Protein AF-A0AAC9IU39-F1 (afdb_monomer_lite)

Sequence (165 aa):
MPFDYKSFIEEITILVDEAKNFQVADRHYQSESFRKWKHKTADLINQIGRQRYSINSNLQMRQFHAGGYSLLSESEQQEIFNRDLADSINELNLVIEQYQKYGDPRATKKSSETITTTIKIQIPEKVTLRWLIDNLPIKVWLWFGGLLFTSAALGFGLRSLLIGQ

Foldseek 3Di:
DPCDVVNLLVVLVVLLVQLVPDDPVQLAPPHPSVVVSLVVNVVSCVSVVVVVDDQPAPSVVQPLAPPPPPPDDPVRSSVSNVVSSVVRSVSSVVSSVCCVVPNDPPPPCPDDDPPPPPPVPVVPPDDDPVNCVVPDDVVVVVVVVVVVVVVVVVVVVVVVVVVVD

Organism: NCBI:txid576611

Secondary structure (DSSP, 8-state):
----HHHHHHHHHHHHHHHHT--GGGSSTT-HHHHHHHHHHHHHHHHHHHTT------TTT--SS-TT-TT--HHHHHHHHHHHHHHHHHHHHHHHHHHHHH--TTS---SS------------SS--HHHHHHHS-HHHHHHHHHHHHHHHHHHHHHHHHHH--

Radius of gyration: 28.42 Å; chains: 1; bounding box: 60×62×76 Å

Structure (mmCIF, N/CA/C/O backbone):
data_AF-A0AAC9IU39-F1
#
_entry.id   AF-A0AAC9IU39-F1
#
loop_
_atom_site.group_PDB
_atom_site.id
_atom_site.type_symbol
_atom_site.label_atom_id
_atom_site.label_alt_id
_atom_site.label_comp_id
_atom_site.label_asym_id
_atom_site.label_entity_id
_atom_site.label_seq_id
_atom_site.pdbx_PDB_ins_code
_atom_site.Cartn_x
_atom_site.Cartn_y
_atom_site.Cartn_z
_atom_site.occupancy
_atom_site.B_iso_or_equiv
_atom_site.auth_seq_id
_atom_site.auth_comp_id
_atom_site.auth_asym_id
_atom_site.auth_atom_id
_atom_site.pdbx_PDB_model_num
ATOM 1 N N . MET A 1 1 ? 3.640 15.845 16.506 1.00 54.34 1 MET A N 1
ATOM 2 C CA . MET A 1 1 ? 2.270 15.350 16.759 1.00 54.34 1 MET A CA 1
ATOM 3 C C . MET A 1 1 ? 2.337 13.837 16.905 1.00 54.34 1 MET A C 1
ATOM 5 O O . MET A 1 1 ? 3.243 13.260 16.309 1.00 54.34 1 MET A O 1
ATOM 9 N N . PRO A 1 2 ? 1.488 13.193 17.722 1.00 80.06 2 PRO A N 1
ATOM 10 C CA . PRO A 1 2 ? 1.412 11.735 17.717 1.00 80.06 2 PRO A CA 1
ATOM 11 C C . PRO A 1 2 ? 1.044 11.272 16.303 1.00 80.06 2 PRO A C 1
ATOM 13 O O . PRO A 1 2 ? 0.140 11.834 15.697 1.00 80.06 2 PRO A O 1
ATOM 16 N N . PHE A 1 3 ? 1.779 10.299 15.767 1.00 85.38 3 PHE A N 1
ATOM 17 C CA . PHE A 1 3 ? 1.437 9.674 14.490 1.00 85.38 3 PHE A CA 1
ATOM 18 C C . PHE A 1 3 ? 0.090 8.971 14.667 1.00 85.38 3 PHE A C 1
ATOM 20 O O . PHE A 1 3 ? 0.003 8.050 15.476 1.00 85.38 3 PHE A O 1
ATOM 27 N N . ASP A 1 4 ? -0.953 9.436 13.991 1.00 91.94 4 ASP A N 1
ATOM 28 C CA . ASP A 1 4 ? -2.300 8.869 14.050 1.00 91.94 4 ASP A CA 1
ATOM 29 C C . ASP A 1 4 ? -2.697 8.252 12.702 1.00 91.94 4 ASP A C 1
ATOM 31 O O . ASP A 1 4 ? -1.952 8.312 11.720 1.00 91.94 4 ASP A O 1
ATOM 35 N N . TYR A 1 5 ? -3.865 7.607 12.650 1.00 95.06 5 TYR A N 1
ATOM 36 C CA . TYR A 1 5 ? -4.297 6.914 11.436 1.00 95.06 5 TYR A CA 1
ATOM 37 C C . TYR A 1 5 ? -4.558 7.887 10.279 1.00 95.06 5 TYR A C 1
ATOM 39 O O . TYR A 1 5 ? -4.295 7.556 9.129 1.00 95.06 5 TYR A O 1
ATOM 47 N N . LYS A 1 6 ? -5.010 9.111 10.575 1.00 95.56 6 LYS A N 1
ATOM 48 C CA . LYS A 1 6 ? -5.207 10.154 9.564 1.00 95.56 6 LYS A CA 1
ATOM 49 C C . LYS A 1 6 ? -3.880 10.547 8.910 1.00 95.56 6 LYS A C 1
ATOM 51 O O . LYS A 1 6 ? -3.788 10.533 7.687 1.00 95.56 6 LYS A O 1
ATOM 56 N N . SER A 1 7 ? -2.856 10.815 9.719 1.00 95.94 7 SER A N 1
ATOM 57 C CA . SER A 1 7 ? -1.504 11.127 9.240 1.00 95.94 7 SER A CA 1
ATOM 58 C C . SER A 1 7 ? -0.935 9.976 8.404 1.00 95.94 7 SER A C 1
ATOM 60 O O . SER A 1 7 ? -0.343 10.202 7.356 1.00 95.94 7 SER A O 1
ATOM 62 N N . PHE A 1 8 ? -1.163 8.725 8.824 1.00 96.88 8 PHE A N 1
ATOM 63 C CA . PHE A 1 8 ? -0.786 7.545 8.039 1.00 96.88 8 PHE A CA 1
ATOM 64 C C . PHE A 1 8 ? -1.448 7.524 6.650 1.00 96.88 8 PHE A C 1
ATOM 66 O O . PHE A 1 8 ? -0.771 7.241 5.664 1.00 96.88 8 PHE A O 1
ATOM 73 N N . ILE A 1 9 ? -2.745 7.836 6.554 1.00 97.69 9 ILE A N 1
ATOM 74 C CA . ILE A 1 9 ? -3.469 7.862 5.275 1.00 97.69 9 ILE A CA 1
ATOM 75 C C . ILE A 1 9 ? -2.976 8.993 4.367 1.00 97.69 9 ILE A C 1
ATOM 77 O O . ILE A 1 9 ? -2.812 8.772 3.167 1.00 97.69 9 ILE A O 1
ATOM 81 N N . GLU A 1 10 ? -2.709 10.178 4.916 1.00 97.69 10 GLU A N 1
ATOM 82 C CA . GLU A 1 10 ? -2.147 11.306 4.160 1.00 97.69 10 GLU A CA 1
ATOM 83 C C . GLU A 1 10 ? -0.784 10.937 3.547 1.00 97.69 10 GLU A C 1
ATOM 85 O O . GLU A 1 10 ? -0.585 11.088 2.342 1.00 97.69 10 GLU A O 1
ATOM 90 N N . GLU A 1 11 ? 0.114 10.353 4.342 1.00 97.81 11 GLU A N 1
ATOM 91 C CA . GLU A 1 11 ? 1.447 9.933 3.890 1.00 97.81 11 GLU A CA 1
ATOM 92 C C . GLU A 1 11 ? 1.391 8.792 2.858 1.00 97.81 11 GLU A C 1
ATOM 94 O O . GLU A 1 11 ? 2.088 8.823 1.842 1.00 97.81 11 GLU A O 1
ATOM 99 N N . ILE A 1 12 ? 0.530 7.788 3.067 1.00 97.62 12 ILE A N 1
ATOM 100 C CA . ILE A 1 12 ? 0.345 6.700 2.093 1.00 97.62 12 ILE A CA 1
ATOM 101 C C . ILE A 1 12 ? -0.241 7.220 0.778 1.00 97.62 12 ILE A C 1
ATOM 103 O O . ILE A 1 12 ? 0.153 6.737 -0.282 1.00 97.62 12 ILE A O 1
ATOM 107 N N . THR A 1 13 ? -1.120 8.226 0.817 1.00 98.31 13 THR A N 1
ATOM 108 C CA . THR A 1 13 ? -1.658 8.860 -0.398 1.00 98.31 13 THR A CA 1
ATOM 109 C C . THR A 1 13 ? -0.535 9.482 -1.229 1.00 98.31 13 THR A C 1
ATOM 111 O O . THR A 1 13 ? -0.442 9.219 -2.427 1.00 98.31 13 THR A O 1
ATOM 114 N N . ILE A 1 14 ? 0.382 10.212 -0.584 1.00 98.31 14 ILE A N 1
ATOM 115 C CA . ILE A 1 14 ? 1.553 10.804 -1.247 1.00 98.31 14 ILE A CA 1
ATOM 116 C C . ILE A 1 14 ? 2.436 9.717 -1.877 1.00 98.31 14 ILE A C 1
ATOM 118 O O . ILE A 1 14 ? 2.838 9.841 -3.033 1.00 98.31 14 ILE A O 1
ATOM 122 N N . LEU A 1 15 ? 2.712 8.628 -1.153 1.00 98.00 15 LEU A N 1
ATOM 123 C CA . LEU A 1 15 ? 3.548 7.531 -1.660 1.00 98.00 15 LEU A CA 1
ATOM 124 C C . LEU A 1 15 ? 2.894 6.753 -2.806 1.00 98.00 15 LEU A C 1
ATOM 126 O O . LEU A 1 15 ? 3.593 6.253 -3.690 1.00 98.00 15 LEU A O 1
ATOM 130 N N . VAL A 1 16 ? 1.568 6.626 -2.804 1.00 98.06 16 VAL A N 1
ATOM 131 C CA . VAL A 1 16 ? 0.825 6.036 -3.921 1.00 98.06 16 VAL A CA 1
ATOM 132 C C . VAL A 1 16 ? 0.954 6.907 -5.16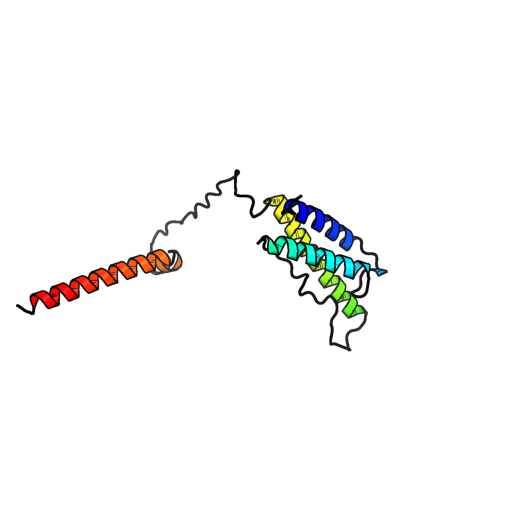7 1.00 98.06 16 VAL A C 1
ATOM 134 O O . VAL A 1 16 ? 1.207 6.382 -6.254 1.00 98.06 16 VAL A O 1
ATOM 137 N N . ASP A 1 17 ? 0.816 8.222 -5.021 1.00 97.81 17 ASP A N 1
ATOM 138 C CA . ASP A 1 17 ? 0.967 9.153 -6.137 1.00 97.81 17 ASP A CA 1
ATOM 139 C C . ASP A 1 17 ? 2.415 9.196 -6.646 1.00 97.81 17 ASP A C 1
ATOM 141 O O . ASP A 1 17 ? 2.632 9.202 -7.858 1.00 97.81 17 ASP A O 1
ATOM 145 N N . GLU A 1 18 ? 3.413 9.124 -5.761 1.00 97.12 18 GLU A N 1
ATOM 146 C CA . GLU A 1 18 ? 4.828 8.979 -6.134 1.00 97.12 18 GLU A CA 1
ATOM 147 C C . GLU A 1 18 ? 5.046 7.726 -7.004 1.00 97.12 18 GLU A C 1
ATOM 149 O O . GLU A 1 18 ? 5.600 7.819 -8.101 1.00 97.12 18 GLU A O 1
ATOM 154 N N . ALA A 1 19 ? 4.534 6.567 -6.573 1.00 96.75 19 ALA A N 1
ATOM 155 C CA . ALA A 1 19 ? 4.697 5.303 -7.294 1.00 96.75 19 ALA A CA 1
ATOM 156 C C . ALA A 1 19 ? 3.994 5.277 -8.660 1.00 96.75 19 ALA A C 1
ATOM 158 O O . ALA A 1 19 ? 4.536 4.739 -9.630 1.00 96.75 19 ALA A O 1
ATOM 159 N N . LYS A 1 20 ? 2.800 5.877 -8.768 1.00 96.69 20 LYS A N 1
ATOM 160 C CA . LYS A 1 20 ? 2.080 6.012 -10.050 1.00 96.69 20 LYS A CA 1
ATOM 161 C C . LYS A 1 20 ? 2.885 6.827 -11.067 1.00 96.69 20 LYS A C 1
ATOM 163 O O . LYS A 1 20 ? 2.836 6.533 -12.263 1.00 96.69 20 LYS A O 1
ATOM 168 N N . ASN A 1 21 ? 3.650 7.807 -10.585 1.00 96.69 21 ASN A N 1
ATOM 169 C CA . ASN A 1 21 ? 4.423 8.743 -11.397 1.00 96.69 21 ASN A CA 1
ATOM 170 C C . ASN A 1 21 ? 5.893 8.337 -11.604 1.00 96.69 21 ASN A C 1
ATOM 172 O O . ASN A 1 21 ? 6.665 9.131 -12.142 1.00 96.69 21 ASN A O 1
ATOM 176 N N . PHE A 1 22 ? 6.301 7.114 -11.237 1.00 95.69 22 PHE A N 1
ATOM 177 C CA . PHE A 1 22 ? 7.652 6.640 -11.541 1.00 95.69 22 PHE A CA 1
ATOM 178 C C . PHE A 1 22 ? 7.949 6.693 -13.036 1.00 95.69 22 PHE A C 1
ATOM 180 O O . PHE A 1 22 ? 7.211 6.127 -13.857 1.00 95.69 22 PHE A O 1
ATOM 187 N N . GLN A 1 23 ? 9.078 7.323 -13.366 1.00 93.81 23 GLN A N 1
ATOM 188 C CA . GLN A 1 23 ? 9.629 7.316 -14.712 1.00 93.81 23 GLN A CA 1
ATOM 189 C C . GLN A 1 23 ? 10.019 5.892 -15.108 1.00 93.81 23 GLN A C 1
ATOM 191 O O . GLN A 1 23 ? 10.267 5.042 -14.256 1.00 93.81 23 GLN A O 1
ATOM 196 N N . VAL A 1 24 ? 10.126 5.626 -16.411 1.00 89.75 24 VAL A N 1
ATOM 197 C CA . VAL A 1 24 ? 10.538 4.303 -16.918 1.00 89.75 24 VAL A CA 1
ATOM 198 C C . VAL A 1 24 ? 11.877 3.866 -16.308 1.00 89.75 24 VAL A C 1
ATOM 200 O O . VAL A 1 24 ? 12.017 2.711 -15.923 1.00 89.75 24 VAL A O 1
ATOM 203 N N . ALA A 1 25 ? 12.810 4.806 -16.127 1.00 90.19 25 ALA A N 1
ATOM 204 C CA . ALA A 1 25 ? 14.108 4.562 -15.498 1.00 90.19 25 ALA A CA 1
ATOM 205 C C . ALA A 1 25 ? 14.028 4.205 -14.002 1.00 90.19 25 ALA A C 1
ATOM 207 O O . ALA A 1 25 ? 14.970 3.636 -13.474 1.00 90.19 25 ALA A O 1
ATOM 208 N N . ASP A 1 26 ? 12.924 4.507 -13.315 1.00 92.56 26 ASP A N 1
ATOM 209 C CA . ASP A 1 26 ? 12.734 4.176 -11.898 1.00 92.56 26 ASP A CA 1
ATOM 210 C C . ASP A 1 26 ? 11.939 2.884 -11.683 1.00 92.56 26 ASP A C 1
ATOM 212 O O . ASP A 1 26 ? 11.867 2.363 -10.569 1.00 92.56 26 ASP A O 1
ATOM 216 N N . ARG A 1 27 ? 11.338 2.336 -12.744 1.00 91.94 27 ARG A N 1
ATOM 217 C CA . ARG A 1 27 ? 10.471 1.155 -12.683 1.00 91.94 27 ARG A CA 1
ATOM 218 C C . ARG A 1 27 ? 11.266 -0.146 -12.695 1.00 91.94 27 ARG A C 1
ATOM 220 O O . ARG A 1 27 ? 10.971 -1.037 -13.476 1.00 91.94 27 ARG A O 1
ATOM 227 N N . HIS A 1 28 ? 12.259 -0.284 -11.828 1.00 92.38 28 HIS A N 1
ATOM 228 C CA . HIS A 1 28 ? 12.958 -1.552 -11.642 1.00 92.38 28 HIS A CA 1
ATOM 229 C C . HIS A 1 28 ? 13.500 -1.678 -10.217 1.00 92.38 28 HIS A C 1
ATOM 231 O O . HIS A 1 28 ? 13.743 -0.691 -9.525 1.00 92.38 28 HIS A O 1
ATOM 237 N N . TYR A 1 29 ? 13.735 -2.916 -9.778 1.00 91.31 29 TYR A N 1
ATOM 238 C CA . TYR A 1 29 ? 14.105 -3.227 -8.393 1.00 91.31 29 TYR A CA 1
ATOM 239 C C . TYR A 1 29 ? 15.374 -2.509 -7.896 1.00 91.31 29 TYR A C 1
ATOM 241 O O . TYR A 1 29 ? 15.502 -2.197 -6.711 1.00 91.31 29 TYR A O 1
ATOM 249 N N . GLN A 1 30 ? 16.322 -2.253 -8.798 1.00 91.69 30 GLN A N 1
ATOM 250 C CA . GLN A 1 30 ? 17.598 -1.621 -8.463 1.00 91.69 30 GLN A CA 1
ATOM 251 C C . GLN A 1 30 ? 17.533 -0.086 -8.428 1.00 91.69 30 GLN A C 1
ATOM 253 O O . GLN A 1 30 ? 18.493 0.524 -7.956 1.00 91.69 30 GLN A O 1
ATOM 258 N N . SER A 1 31 ? 16.434 0.536 -8.878 1.00 95.62 31 SER A N 1
ATOM 259 C CA . SER A 1 31 ? 16.290 1.995 -8.836 1.00 95.62 31 SER A CA 1
ATOM 260 C C . SER A 1 31 ? 16.368 2.499 -7.396 1.00 95.62 31 SER A C 1
ATOM 262 O O . SER A 1 31 ? 15.741 1.962 -6.476 1.00 95.62 31 SER A O 1
ATOM 264 N N . GLU A 1 32 ? 17.142 3.564 -7.195 1.00 96.50 32 GLU A N 1
ATOM 265 C CA . GLU A 1 32 ? 17.246 4.232 -5.903 1.00 96.50 32 GLU A CA 1
ATOM 266 C C . GLU A 1 32 ? 15.889 4.792 -5.452 1.00 96.50 32 GLU A C 1
ATOM 268 O O . GLU A 1 32 ? 15.516 4.627 -4.287 1.00 96.50 32 GLU A O 1
ATOM 273 N N . SER A 1 33 ? 15.135 5.396 -6.375 1.00 96.38 33 SER A N 1
ATOM 274 C CA . SER A 1 33 ? 13.802 5.957 -6.139 1.00 96.38 33 SER A CA 1
ATOM 275 C C . SER A 1 33 ? 12.836 4.875 -5.659 1.00 96.38 33 SER A C 1
ATOM 277 O O . SER A 1 33 ? 12.230 5.010 -4.594 1.00 96.38 33 SER A O 1
ATOM 279 N N . PHE A 1 34 ? 12.779 3.744 -6.372 1.00 96.56 34 PHE A N 1
ATOM 280 C CA . PHE A 1 34 ? 11.948 2.605 -5.981 1.00 96.56 34 PHE A CA 1
ATOM 281 C C . PHE A 1 34 ? 12.335 2.055 -4.602 1.00 96.56 34 PHE A C 1
ATOM 283 O O . PHE A 1 34 ? 11.472 1.818 -3.756 1.00 96.56 34 PHE A O 1
ATOM 290 N N . ARG A 1 35 ? 13.634 1.873 -4.335 1.00 96.00 35 ARG A N 1
ATOM 291 C CA . ARG A 1 35 ? 14.108 1.368 -3.037 1.00 96.00 35 ARG A CA 1
ATOM 292 C C . ARG A 1 35 ? 13.723 2.306 -1.898 1.00 96.00 35 ARG A C 1
ATOM 294 O O . ARG A 1 35 ? 13.229 1.840 -0.872 1.00 96.00 35 ARG A O 1
ATOM 301 N N . LYS A 1 36 ? 13.913 3.617 -2.078 1.00 97.56 36 LYS A N 1
ATOM 302 C CA . LYS A 1 36 ? 13.505 4.640 -1.104 1.00 97.56 36 LYS A CA 1
ATOM 303 C C . LYS A 1 36 ? 12.005 4.584 -0.846 1.00 97.56 36 LYS A C 1
ATOM 305 O O . LYS A 1 36 ? 11.599 4.540 0.313 1.00 97.56 36 LYS A O 1
ATOM 310 N N . TRP A 1 37 ? 11.199 4.526 -1.900 1.00 97.75 37 TRP A N 1
ATOM 311 C CA . TRP A 1 37 ? 9.751 4.382 -1.792 1.00 97.75 37 TRP A CA 1
ATOM 312 C C . TRP A 1 37 ? 9.346 3.113 -1.031 1.00 97.75 37 TRP A C 1
ATOM 314 O O . TRP A 1 37 ? 8.561 3.189 -0.083 1.00 97.75 37 TRP A O 1
ATOM 324 N N . LYS A 1 38 ? 9.930 1.955 -1.371 1.00 97.06 38 LYS A N 1
ATOM 325 C CA . LYS A 1 38 ? 9.646 0.674 -0.707 1.00 97.06 38 LYS A CA 1
ATOM 326 C C . LYS A 1 38 ? 9.958 0.748 0.787 1.00 97.06 38 LYS A C 1
ATOM 328 O O . LYS A 1 38 ? 9.146 0.311 1.600 1.00 97.06 38 LYS A O 1
ATOM 333 N N . HIS A 1 39 ? 11.107 1.322 1.148 1.00 97.06 39 HIS A N 1
ATOM 334 C CA . HIS A 1 39 ? 11.502 1.504 2.545 1.00 97.06 39 HIS A CA 1
ATOM 335 C C . HIS A 1 39 ? 10.548 2.435 3.298 1.00 97.06 39 HIS A C 1
ATOM 337 O O . HIS A 1 39 ? 10.010 2.026 4.322 1.00 97.06 39 HIS A O 1
ATOM 343 N N . LYS A 1 40 ? 10.259 3.630 2.763 1.00 97.75 40 LYS A N 1
ATOM 344 C CA . LYS A 1 40 ? 9.311 4.577 3.379 1.00 97.75 40 LYS A CA 1
ATOM 345 C C . LYS A 1 40 ? 7.936 3.943 3.602 1.00 97.75 40 LYS A C 1
ATOM 347 O O . LYS A 1 40 ? 7.371 4.048 4.687 1.00 97.75 40 LYS A O 1
ATOM 352 N N . THR A 1 41 ? 7.421 3.244 2.591 1.00 97.81 41 THR A N 1
ATOM 353 C CA . THR A 1 41 ? 6.111 2.586 2.657 1.00 97.81 41 THR A CA 1
ATOM 354 C C . THR A 1 41 ? 6.096 1.482 3.715 1.00 97.81 41 THR A C 1
ATOM 356 O O . THR A 1 41 ? 5.180 1.415 4.536 1.00 97.81 41 THR A O 1
ATOM 359 N N . ALA A 1 42 ? 7.130 0.635 3.746 1.00 97.25 42 ALA A N 1
ATOM 360 C CA . ALA A 1 42 ? 7.256 -0.421 4.746 1.00 97.25 42 ALA A CA 1
ATOM 361 C C . ALA A 1 42 ? 7.379 0.139 6.172 1.00 97.25 42 ALA A C 1
ATOM 363 O O . ALA A 1 42 ? 6.780 -0.419 7.094 1.00 97.25 42 ALA A O 1
ATOM 364 N N . ASP A 1 43 ? 8.113 1.237 6.355 1.00 97.06 43 ASP A N 1
ATOM 365 C CA . ASP A 1 43 ? 8.276 1.898 7.649 1.00 97.06 43 ASP A CA 1
ATOM 366 C C . ASP A 1 43 ? 6.954 2.479 8.160 1.00 97.06 43 ASP A C 1
ATOM 368 O O . ASP A 1 43 ? 6.609 2.248 9.320 1.00 97.06 43 ASP A O 1
ATOM 372 N N . LEU A 1 44 ? 6.161 3.132 7.302 1.00 97.06 44 LEU A N 1
ATOM 373 C CA . LEU A 1 44 ? 4.827 3.628 7.665 1.00 97.06 44 LEU A CA 1
ATOM 374 C C . LEU A 1 44 ? 3.875 2.494 8.067 1.00 97.06 44 LEU A C 1
ATOM 376 O O . LEU A 1 44 ? 3.206 2.588 9.100 1.00 97.06 44 LEU A O 1
ATOM 380 N N . ILE A 1 45 ? 3.844 1.399 7.295 1.00 96.75 45 ILE A N 1
ATOM 381 C CA . ILE A 1 45 ? 3.032 0.210 7.612 1.00 96.75 45 ILE A CA 1
ATOM 382 C C . ILE A 1 45 ? 3.456 -0.382 8.963 1.00 96.75 45 ILE A C 1
ATOM 384 O O . ILE A 1 45 ? 2.614 -0.699 9.805 1.00 96.75 45 ILE A O 1
ATOM 388 N N . ASN A 1 46 ? 4.760 -0.489 9.217 1.00 95.50 46 ASN A N 1
ATOM 389 C CA . ASN A 1 46 ? 5.273 -0.974 10.496 1.00 95.50 46 ASN A CA 1
ATOM 390 C C . ASN A 1 46 ? 4.916 -0.037 11.653 1.00 95.50 46 ASN A C 1
ATOM 392 O O . ASN A 1 46 ? 4.539 -0.496 12.734 1.00 95.50 46 ASN A O 1
ATOM 396 N N . GLN A 1 47 ? 5.032 1.273 11.447 1.00 95.38 47 GLN A N 1
ATOM 397 C CA . GLN A 1 47 ? 4.745 2.277 12.463 1.00 95.38 47 GLN A CA 1
ATOM 398 C C . GLN A 1 47 ? 3.274 2.240 12.883 1.00 95.38 47 GLN A C 1
ATOM 400 O O . GLN A 1 47 ? 2.991 2.216 14.084 1.00 95.38 47 GLN A O 1
ATOM 405 N N . ILE A 1 48 ? 2.343 2.162 11.925 1.00 95.62 48 ILE A N 1
ATOM 406 C CA . ILE A 1 48 ? 0.912 2.050 12.234 1.00 95.62 48 ILE A CA 1
ATOM 407 C C . ILE A 1 48 ? 0.565 0.660 12.797 1.00 95.62 48 ILE A C 1
ATOM 409 O O . ILE A 1 48 ? -0.234 0.542 13.729 1.00 95.62 48 ILE A O 1
ATOM 413 N N . GLY A 1 49 ? 1.249 -0.391 12.333 1.00 93.94 49 GLY A N 1
ATOM 414 C CA . GLY A 1 49 ? 1.135 -1.749 12.867 1.00 93.94 49 GLY A CA 1
ATOM 415 C C . GLY A 1 49 ? 1.507 -1.845 14.350 1.00 93.94 49 GLY A C 1
ATOM 416 O O . GLY A 1 49 ? 0.790 -2.469 15.134 1.00 93.94 49 GLY A O 1
ATOM 417 N N . ARG A 1 50 ? 2.561 -1.140 14.792 1.00 94.69 50 ARG A N 1
ATOM 418 C CA . ARG A 1 50 ? 2.949 -1.045 16.219 1.00 94.69 50 ARG A CA 1
ATOM 419 C C . ARG A 1 50 ? 1.872 -0.406 17.089 1.00 94.69 50 ARG A C 1
ATOM 421 O O . ARG A 1 50 ? 1.792 -0.695 18.281 1.00 94.69 50 ARG A O 1
ATOM 428 N N . GLN A 1 51 ? 1.012 0.418 16.501 1.00 92.62 51 GLN A N 1
ATOM 429 C CA . GLN A 1 51 ? -0.141 0.974 17.197 1.00 92.62 51 GLN A CA 1
ATOM 430 C C . GLN A 1 51 ? -1.321 0.004 17.262 1.00 92.62 51 GLN A C 1
ATOM 432 O O . GLN A 1 51 ? -2.335 0.364 17.848 1.00 92.62 51 GLN A O 1
ATOM 437 N N . ARG A 1 52 ? -1.186 -1.232 16.762 1.00 92.38 52 ARG A N 1
ATOM 438 C CA . ARG A 1 52 ? -2.227 -2.274 16.678 1.00 92.38 52 ARG A CA 1
ATOM 439 C C . ARG A 1 52 ? -3.283 -2.033 15.598 1.00 92.38 52 ARG A C 1
ATOM 441 O O . ARG A 1 52 ? -4.407 -2.513 15.730 1.00 92.38 52 ARG A O 1
ATOM 448 N N . TYR A 1 53 ? -2.941 -1.302 14.539 1.00 93.44 53 TYR A N 1
ATOM 449 C CA . TYR A 1 53 ? -3.729 -1.337 13.307 1.00 93.44 53 TYR A CA 1
ATOM 450 C C . TYR A 1 53 ? -3.337 -2.558 12.472 1.00 93.44 53 TYR A C 1
ATOM 452 O O . TYR A 1 53 ? -2.173 -2.951 12.446 1.00 93.44 53 TYR A O 1
ATOM 460 N N . SER A 1 54 ? -4.312 -3.153 11.787 1.00 92.00 54 SER A N 1
ATOM 461 C CA . SER A 1 54 ? -4.069 -4.194 10.789 1.00 92.00 54 SER A CA 1
ATOM 462 C C . SER A 1 54 ? -4.174 -3.558 9.410 1.00 92.00 54 SER A C 1
ATOM 464 O O . SER A 1 54 ? -5.228 -3.031 9.058 1.00 92.00 54 SER A O 1
ATOM 466 N N . ILE A 1 55 ? -3.071 -3.562 8.664 1.00 93.69 55 ILE A N 1
ATOM 467 C CA . ILE A 1 55 ? -3.030 -3.088 7.281 1.00 93.69 55 ILE A CA 1
ATOM 468 C C . ILE A 1 55 ? -2.960 -4.314 6.383 1.00 93.69 55 ILE A C 1
ATOM 470 O O . ILE A 1 55 ? -2.038 -5.119 6.501 1.00 93.69 55 ILE A O 1
ATOM 474 N N . ASN A 1 56 ? -3.939 -4.459 5.495 1.00 90.69 56 ASN A N 1
ATOM 475 C CA . ASN A 1 56 ? -3.959 -5.542 4.524 1.00 90.69 56 ASN A CA 1
ATOM 476 C C . ASN A 1 56 ? -3.089 -5.173 3.316 1.00 90.69 56 ASN A C 1
ATOM 478 O O . ASN A 1 56 ? -3.604 -4.764 2.279 1.00 90.69 56 ASN A O 1
ATOM 482 N N . SER A 1 57 ? -1.769 -5.263 3.477 1.00 91.69 57 SER A N 1
ATOM 483 C CA . SER A 1 57 ? -0.829 -5.130 2.366 1.00 91.69 57 SER A CA 1
ATOM 484 C C . SER A 1 57 ? 0.293 -6.150 2.473 1.00 91.69 57 SER A C 1
ATOM 486 O O . SER A 1 57 ? 0.876 -6.353 3.539 1.00 91.69 57 SER A O 1
ATOM 488 N N . ASN A 1 58 ? 0.617 -6.768 1.341 1.00 92.81 58 ASN A N 1
ATOM 489 C CA . ASN A 1 58 ? 1.668 -7.766 1.225 1.00 92.81 58 ASN A CA 1
ATOM 490 C C . ASN A 1 58 ? 3.004 -7.178 0.732 1.00 92.81 58 ASN A C 1
ATOM 492 O O . ASN A 1 58 ? 3.925 -7.919 0.387 1.00 92.81 58 ASN A O 1
ATOM 496 N N . LEU A 1 59 ? 3.139 -5.847 0.697 1.00 92.38 59 LEU A N 1
ATOM 497 C CA . LEU A 1 59 ? 4.308 -5.144 0.151 1.00 92.38 59 LEU A CA 1
ATOM 498 C C . LEU A 1 59 ? 5.649 -5.637 0.719 1.00 92.38 59 LEU A C 1
ATOM 500 O O . LEU A 1 59 ? 6.642 -5.706 -0.003 1.00 92.38 59 LEU A O 1
ATOM 504 N N . GLN A 1 60 ? 5.687 -6.009 2.000 1.00 89.62 60 GLN A N 1
ATOM 505 C CA . GLN A 1 60 ? 6.908 -6.489 2.654 1.00 89.62 60 GLN A CA 1
ATOM 506 C C . GLN A 1 60 ? 7.341 -7.885 2.193 1.00 89.62 60 GLN A C 1
ATOM 508 O O . GLN A 1 60 ? 8.539 -8.157 2.169 1.00 89.62 60 GLN A O 1
ATOM 513 N N . MET A 1 61 ? 6.398 -8.758 1.818 1.00 89.31 61 MET A N 1
ATOM 514 C CA . MET A 1 61 ? 6.717 -10.112 1.345 1.00 89.31 61 MET A CA 1
ATOM 515 C C . MET A 1 61 ? 6.882 -10.186 -0.177 1.00 89.31 61 MET A C 1
ATOM 517 O O . MET A 1 61 ? 7.369 -11.192 -0.690 1.00 89.31 61 MET A O 1
ATOM 521 N N . ARG A 1 62 ? 6.495 -9.136 -0.913 1.00 90.25 62 ARG A N 1
ATOM 522 C CA . ARG A 1 62 ? 6.694 -9.064 -2.364 1.00 90.25 62 ARG A CA 1
ATOM 523 C C . ARG A 1 62 ? 8.179 -9.020 -2.700 1.00 90.25 62 ARG A C 1
ATOM 525 O O . ARG A 1 62 ? 8.959 -8.237 -2.141 1.00 90.25 62 ARG A O 1
ATOM 532 N N . GLN A 1 63 ? 8.558 -9.868 -3.648 1.00 84.38 63 GLN A N 1
ATOM 533 C CA . GLN A 1 63 ? 9.948 -10.031 -4.036 1.00 84.38 63 GLN A CA 1
ATOM 534 C C . GLN A 1 63 ? 10.395 -8.894 -4.958 1.00 84.38 63 GLN A C 1
ATOM 536 O O . GLN A 1 63 ? 11.529 -8.441 -4.821 1.00 84.38 63 GLN A O 1
ATOM 541 N N . PHE A 1 64 ? 9.522 -8.395 -5.852 1.00 88.81 64 PHE A N 1
ATOM 542 C CA . PHE A 1 64 ? 9.839 -7.397 -6.895 1.00 88.81 64 PHE A CA 1
ATOM 543 C C . PHE A 1 64 ? 10.995 -7.788 -7.838 1.00 88.81 64 PHE A C 1
ATOM 545 O O . PHE A 1 64 ? 11.356 -7.031 -8.735 1.00 88.81 64 PHE A O 1
ATOM 552 N N . HIS A 1 65 ? 11.583 -8.961 -7.625 1.00 86.50 65 HIS A N 1
ATOM 553 C CA . HIS A 1 65 ? 12.666 -9.554 -8.379 1.00 86.50 65 HIS A CA 1
ATOM 554 C C . HIS A 1 65 ? 12.695 -11.051 -8.051 1.00 86.50 65 HIS A C 1
ATOM 556 O O . HIS A 1 65 ? 12.679 -11.437 -6.882 1.00 86.50 65 HIS A O 1
ATOM 562 N N . ALA A 1 66 ? 12.752 -11.904 -9.067 1.00 81.25 66 ALA A N 1
ATOM 563 C CA . ALA A 1 66 ? 12.851 -13.348 -8.887 1.00 81.25 66 ALA A CA 1
ATOM 564 C C . ALA A 1 66 ? 14.299 -13.751 -8.557 1.00 81.25 66 ALA A C 1
ATOM 566 O O . ALA A 1 66 ? 15.063 -14.195 -9.412 1.00 81.25 66 ALA A O 1
ATOM 567 N N . GLY A 1 67 ? 14.684 -13.590 -7.290 1.00 67.44 67 GLY A N 1
ATOM 568 C CA . GLY A 1 67 ? 15.978 -14.055 -6.796 1.00 67.44 67 GLY A CA 1
ATOM 569 C C . GLY A 1 67 ? 16.072 -15.583 -6.857 1.00 67.44 67 GLY A C 1
ATOM 570 O O . GLY A 1 67 ? 15.269 -16.276 -6.238 1.00 67.44 67 GLY A O 1
ATOM 571 N N . GLY A 1 68 ? 17.055 -16.110 -7.591 1.00 65.62 68 GLY A N 1
ATOM 572 C CA . GLY A 1 68 ? 17.375 -17.546 -7.629 1.00 65.62 68 GLY A CA 1
ATOM 573 C C . GLY A 1 68 ? 17.008 -18.282 -8.921 1.00 65.62 68 GLY A C 1
ATOM 574 O O . GLY A 1 68 ? 17.499 -19.388 -9.131 1.00 65.62 68 GLY A O 1
ATOM 575 N N . TYR A 1 69 ? 16.238 -17.672 -9.825 1.00 55.09 69 TYR A N 1
ATOM 576 C CA . TYR A 1 69 ? 15.985 -18.222 -11.160 1.00 55.09 69 TYR A CA 1
ATOM 577 C C . TYR A 1 69 ? 16.836 -17.479 -12.190 1.00 55.09 69 TYR A C 1
ATOM 579 O O . TYR A 1 69 ? 16.385 -16.525 -12.814 1.00 55.09 69 TYR A O 1
ATOM 587 N N . SER A 1 70 ? 18.075 -17.939 -12.395 1.00 58.62 70 SER A N 1
ATOM 588 C CA . SER A 1 70 ? 19.039 -17.405 -13.384 1.00 58.62 70 SER A CA 1
ATOM 589 C C . SER A 1 70 ? 18.563 -17.478 -14.854 1.00 58.62 70 SER A C 1
ATOM 591 O O . SER A 1 70 ? 19.346 -17.216 -15.763 1.00 58.62 70 SER A O 1
ATOM 593 N N . LEU A 1 71 ? 17.320 -17.892 -15.105 1.00 79.69 71 LEU A N 1
ATOM 594 C CA . LEU A 1 71 ? 16.790 -18.192 -16.435 1.00 79.69 71 LEU A CA 1
ATOM 595 C C . LEU A 1 71 ? 15.728 -17.199 -16.915 1.00 79.69 71 LEU A C 1
ATOM 597 O O . LEU A 1 71 ? 15.328 -17.290 -18.069 1.00 79.69 71 LEU A O 1
ATOM 601 N N . LEU A 1 72 ? 15.268 -16.275 -16.064 1.00 85.50 72 LEU A N 1
ATOM 602 C CA . LEU A 1 72 ? 14.285 -15.283 -16.495 1.00 85.50 72 LEU A CA 1
ATOM 603 C C . LEU A 1 72 ? 14.953 -14.182 -17.310 1.00 85.50 72 LEU A C 1
ATOM 605 O O . LEU A 1 72 ? 15.936 -13.575 -16.874 1.00 85.50 72 LEU A O 1
ATOM 609 N N . SER A 1 73 ? 14.360 -13.904 -18.462 1.00 89.81 73 SER A N 1
ATOM 610 C CA . SER A 1 73 ? 14.681 -12.756 -19.301 1.00 89.81 73 SER A CA 1
ATOM 611 C C . SER A 1 73 ? 14.436 -11.437 -18.561 1.00 89.81 73 SER A C 1
ATOM 613 O O . SER A 1 73 ? 13.632 -11.354 -17.628 1.00 89.81 73 SER A O 1
ATOM 615 N N . GLU A 1 74 ? 15.104 -10.368 -19.000 1.00 89.06 74 GLU A N 1
ATOM 616 C CA . GLU A 1 74 ? 14.882 -9.023 -18.454 1.00 89.06 74 GLU A CA 1
ATOM 617 C C . GLU A 1 74 ? 13.412 -8.592 -18.571 1.00 89.06 74 GLU A C 1
ATOM 619 O O . GLU A 1 74 ? 12.877 -7.979 -17.648 1.00 89.06 74 GLU A O 1
ATOM 624 N N . SER A 1 75 ? 12.725 -8.980 -19.653 1.00 91.12 75 SER A N 1
ATOM 625 C CA . SER A 1 75 ? 11.295 -8.712 -19.837 1.00 91.12 75 SER A CA 1
ATOM 626 C C . SER A 1 75 ? 10.428 -9.407 -18.789 1.00 91.12 75 SER A C 1
ATOM 628 O O . SER A 1 75 ? 9.555 -8.766 -18.214 1.00 91.12 75 SER A O 1
ATOM 630 N N . GLU A 1 76 ? 10.690 -10.677 -18.474 1.00 91.62 76 GLU A N 1
ATOM 631 C CA . GLU A 1 76 ? 9.930 -11.401 -17.443 1.00 91.62 76 GLU A CA 1
ATOM 632 C C . GLU A 1 76 ? 10.175 -10.813 -16.048 1.00 91.62 76 GLU A C 1
ATOM 634 O O . GLU A 1 76 ? 9.250 -10.680 -15.245 1.00 91.62 76 GLU A O 1
ATOM 639 N N . GLN A 1 77 ? 11.414 -10.404 -15.750 1.00 90.62 77 GLN A N 1
ATOM 640 C CA . GLN A 1 77 ? 11.717 -9.712 -14.495 1.00 90.62 77 GLN A CA 1
ATOM 641 C C . GLN A 1 77 ? 10.983 -8.371 -14.401 1.00 90.62 77 GLN A C 1
ATOM 643 O O . GLN A 1 77 ? 10.442 -8.035 -13.344 1.00 90.62 77 GLN A O 1
ATOM 648 N N . GLN A 1 78 ? 10.925 -7.630 -15.507 1.00 92.38 78 GLN A N 1
ATOM 649 C CA . GLN A 1 78 ? 10.201 -6.370 -15.594 1.00 92.38 78 GLN A CA 1
ATOM 650 C C . GLN A 1 78 ? 8.687 -6.565 -15.424 1.00 92.38 78 GLN A C 1
ATOM 652 O O . GLN A 1 78 ? 8.037 -5.764 -14.754 1.00 92.38 78 GLN A O 1
ATOM 657 N N . GLU A 1 79 ? 8.115 -7.633 -15.979 1.00 93.19 79 GLU A N 1
ATOM 658 C CA . GLU A 1 79 ? 6.705 -7.988 -15.791 1.00 93.19 79 GLU A CA 1
ATOM 659 C C . GLU A 1 79 ? 6.383 -8.322 -14.332 1.00 93.19 79 GLU A C 1
ATOM 661 O O . GLU A 1 79 ? 5.404 -7.804 -13.790 1.00 93.19 79 GLU A O 1
ATOM 666 N N . ILE A 1 80 ? 7.224 -9.123 -13.669 1.00 92.81 80 ILE A N 1
ATOM 667 C CA . ILE A 1 80 ? 7.085 -9.427 -12.236 1.00 92.81 80 ILE A CA 1
ATOM 668 C C . ILE A 1 80 ? 7.130 -8.139 -11.416 1.00 92.81 80 ILE A C 1
ATOM 670 O O . ILE A 1 80 ? 6.267 -7.926 -10.565 1.00 92.81 80 ILE A O 1
ATOM 674 N N . PHE A 1 81 ? 8.104 -7.269 -11.690 1.00 94.81 81 PHE A N 1
ATOM 675 C CA . PHE A 1 81 ? 8.221 -5.982 -11.016 1.00 94.81 81 PHE A CA 1
ATOM 676 C C . PHE A 1 81 ? 6.964 -5.124 -11.215 1.00 94.81 81 PHE A C 1
ATOM 678 O O . PHE A 1 81 ? 6.395 -4.630 -10.242 1.00 94.81 81 PHE A O 1
ATOM 685 N N . ASN A 1 82 ? 6.507 -4.973 -12.462 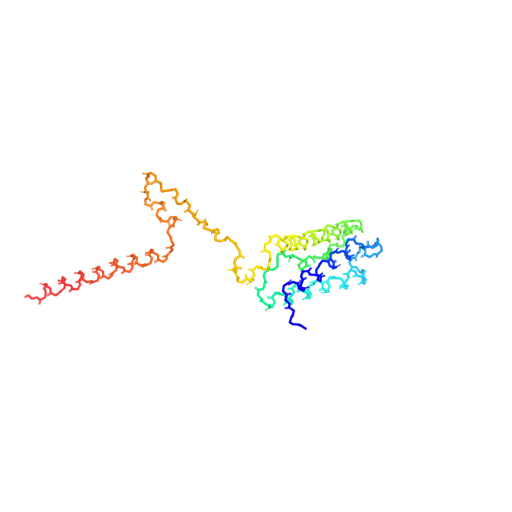1.00 95.19 82 ASN A N 1
ATOM 686 C CA . ASN A 1 82 ? 5.342 -4.158 -12.803 1.00 95.19 82 ASN A CA 1
ATOM 687 C C . ASN A 1 82 ? 4.069 -4.679 -12.130 1.00 95.19 82 ASN A C 1
ATOM 689 O O . ASN A 1 82 ? 3.298 -3.887 -11.591 1.00 95.19 82 ASN A O 1
ATOM 693 N N . ARG A 1 83 ? 3.865 -6.001 -12.134 1.00 95.75 83 ARG A N 1
ATOM 694 C CA . ARG A 1 83 ? 2.745 -6.651 -11.448 1.00 95.75 83 ARG A CA 1
ATOM 695 C C . ARG A 1 83 ? 2.805 -6.395 -9.946 1.00 95.75 83 ARG A C 1
ATOM 697 O O . ARG A 1 83 ? 1.830 -5.924 -9.369 1.00 95.75 83 ARG A O 1
ATOM 704 N N . ASP A 1 84 ? 3.950 -6.661 -9.319 1.00 96.19 84 ASP A N 1
ATOM 705 C CA . ASP A 1 84 ? 4.104 -6.504 -7.873 1.00 96.19 84 ASP A CA 1
ATOM 706 C C . ASP A 1 84 ? 3.915 -5.040 -7.436 1.00 96.19 84 ASP A C 1
ATOM 708 O O . ASP A 1 84 ? 3.307 -4.781 -6.393 1.00 96.19 84 ASP A O 1
ATOM 712 N N . LEU A 1 85 ? 4.387 -4.082 -8.241 1.00 96.75 85 LEU A N 1
ATOM 713 C CA . LEU A 1 85 ? 4.177 -2.651 -8.019 1.00 96.75 85 LEU A CA 1
ATOM 714 C C . LEU A 1 85 ? 2.702 -2.264 -8.170 1.00 96.75 85 LEU A C 1
ATOM 716 O O . LEU A 1 85 ? 2.166 -1.588 -7.293 1.00 96.75 85 LEU A O 1
ATOM 720 N N . ALA A 1 86 ? 2.038 -2.708 -9.240 1.00 96.81 86 ALA A N 1
ATOM 721 C CA . ALA A 1 86 ? 0.628 -2.414 -9.485 1.00 96.81 86 ALA A CA 1
ATOM 722 C C . ALA A 1 86 ? -0.266 -2.945 -8.359 1.00 96.81 86 ALA A C 1
ATOM 724 O O . ALA A 1 86 ? -1.098 -2.210 -7.827 1.00 96.81 86 ALA A O 1
ATOM 725 N N . ASP A 1 87 ? -0.059 -4.190 -7.939 1.00 97.38 87 ASP A N 1
ATOM 726 C CA . ASP A 1 87 ? -0.822 -4.758 -6.837 1.00 97.38 87 ASP A CA 1
ATOM 727 C C . ASP A 1 87 ? -0.551 -4.027 -5.515 1.00 97.38 87 ASP A C 1
ATOM 729 O O . ASP A 1 87 ? -1.476 -3.796 -4.743 1.00 97.38 87 ASP A O 1
ATOM 733 N N . SER A 1 88 ? 0.703 -3.636 -5.255 1.00 97.31 88 SER A N 1
ATOM 734 C CA . SER A 1 88 ? 1.047 -2.860 -4.058 1.00 97.31 88 SER A CA 1
ATOM 735 C C . SER A 1 88 ? 0.293 -1.531 -4.039 1.00 97.31 88 SER A C 1
ATOM 737 O O . SER A 1 88 ? -0.288 -1.160 -3.025 1.00 97.31 88 SER A O 1
ATOM 739 N N . ILE A 1 89 ? 0.245 -0.834 -5.177 1.00 97.56 89 ILE A N 1
ATOM 740 C CA . ILE A 1 89 ? -0.528 0.401 -5.332 1.00 97.56 89 ILE A CA 1
ATOM 741 C C . ILE A 1 89 ? -2.023 0.139 -5.095 1.00 97.56 89 ILE A C 1
ATOM 743 O O . ILE A 1 89 ? -2.674 0.924 -4.408 1.00 97.56 89 ILE A O 1
ATOM 747 N N . ASN A 1 90 ? -2.574 -0.956 -5.623 1.00 98.00 90 ASN A N 1
ATOM 748 C CA . ASN A 1 90 ? -3.984 -1.313 -5.444 1.00 98.00 90 ASN A CA 1
ATOM 749 C C . ASN A 1 90 ? -4.332 -1.608 -3.980 1.00 98.00 90 ASN A C 1
ATOM 751 O O . ASN A 1 90 ? -5.340 -1.112 -3.481 1.00 98.00 90 ASN A O 1
ATOM 755 N N . GLU A 1 91 ? -3.494 -2.369 -3.275 1.00 97.44 91 GLU A N 1
ATOM 756 C CA . GLU A 1 91 ? -3.662 -2.646 -1.844 1.00 97.44 91 GLU A CA 1
ATOM 757 C C . GLU A 1 91 ? -3.654 -1.353 -1.017 1.00 97.44 91 GLU A C 1
ATOM 759 O O . GLU A 1 91 ? -4.506 -1.162 -0.150 1.00 97.44 91 GLU A O 1
ATOM 764 N N . LEU A 1 92 ? -2.727 -0.436 -1.309 1.00 97.69 92 LEU A N 1
ATOM 765 C CA . LEU A 1 92 ? -2.649 0.852 -0.618 1.00 97.69 92 LEU A CA 1
ATOM 766 C C . LEU A 1 92 ? -3.848 1.758 -0.937 1.00 97.69 92 LEU A C 1
ATOM 768 O O . LEU A 1 92 ? -4.399 2.368 -0.022 1.00 97.69 92 LEU A O 1
ATOM 772 N N . ASN A 1 93 ? -4.306 1.805 -2.195 1.00 97.94 93 ASN A N 1
ATOM 773 C CA . ASN A 1 93 ? -5.536 2.519 -2.559 1.00 97.94 93 ASN A CA 1
ATOM 774 C C . ASN A 1 93 ? -6.744 1.963 -1.803 1.00 97.94 93 ASN A C 1
ATOM 776 O O . ASN A 1 93 ? -7.534 2.742 -1.281 1.00 97.94 93 ASN A O 1
ATOM 780 N N . LEU A 1 94 ? -6.862 0.640 -1.668 1.00 97.31 94 LEU A N 1
ATOM 781 C CA . LEU A 1 94 ? -7.959 0.028 -0.920 1.00 97.31 94 LEU A CA 1
ATOM 782 C C . LEU A 1 94 ? -7.971 0.483 0.548 1.00 97.31 94 LEU A C 1
ATOM 784 O O . LEU A 1 94 ? -9.038 0.719 1.112 1.00 97.31 94 LEU A O 1
ATOM 788 N N . VAL A 1 95 ? -6.798 0.638 1.169 1.00 96.62 95 VAL A N 1
ATOM 789 C CA . VAL A 1 95 ? -6.679 1.172 2.536 1.00 96.62 95 VAL A CA 1
ATOM 790 C C . VAL A 1 95 ? -7.150 2.631 2.600 1.00 96.62 95 VAL A C 1
ATOM 792 O O . VAL A 1 95 ? -7.913 2.985 3.502 1.00 96.62 95 VAL A O 1
ATOM 795 N N . ILE A 1 96 ? -6.757 3.463 1.628 1.00 97.12 96 ILE A N 1
ATOM 796 C CA . ILE A 1 96 ? -7.210 4.860 1.516 1.00 97.12 96 ILE A CA 1
ATOM 797 C C . ILE A 1 96 ? -8.736 4.922 1.335 1.00 97.12 96 ILE A C 1
ATOM 799 O O . ILE A 1 96 ? -9.415 5.649 2.059 1.00 97.12 96 ILE A O 1
ATOM 803 N N . GLU A 1 97 ? -9.293 4.133 0.417 1.00 96.31 97 GLU A N 1
ATOM 804 C CA . GLU A 1 97 ? -10.732 4.067 0.139 1.00 96.31 97 GLU A CA 1
ATOM 805 C C . GLU A 1 97 ? -11.533 3.623 1.368 1.00 96.31 97 GLU A C 1
ATOM 807 O O . GLU A 1 97 ? -12.571 4.206 1.691 1.00 96.31 97 GLU A O 1
ATOM 812 N N . GLN A 1 98 ? -11.051 2.608 2.092 1.00 95.25 98 GLN A N 1
ATOM 813 C CA . GLN A 1 98 ? -11.685 2.146 3.326 1.00 95.25 98 GLN A CA 1
ATOM 814 C C . GLN A 1 98 ? -11.714 3.243 4.389 1.00 95.25 98 GLN A C 1
ATOM 816 O O . GLN A 1 98 ? -12.748 3.425 5.033 1.00 95.25 98 GLN A O 1
ATOM 821 N N . TYR A 1 99 ? -10.629 4.005 4.540 1.00 95.44 99 TYR A N 1
ATOM 822 C CA . TYR A 1 99 ? -10.605 5.148 5.447 1.00 95.44 99 TYR A CA 1
ATOM 823 C C . TYR A 1 99 ? -11.569 6.254 5.012 1.00 95.44 99 TYR A C 1
ATOM 825 O O . TYR A 1 99 ? -12.320 6.769 5.835 1.00 95.44 99 TYR A O 1
ATOM 833 N N . GLN A 1 100 ? -11.606 6.602 3.725 1.00 95.06 100 GLN A N 1
ATOM 834 C CA . GLN A 1 100 ? -12.540 7.611 3.215 1.00 95.06 100 GLN A CA 1
ATOM 835 C C . GLN A 1 100 ? -14.000 7.205 3.449 1.00 95.06 100 GLN A C 1
ATOM 837 O O . GLN A 1 100 ? -14.839 8.047 3.762 1.00 95.06 100 GLN A O 1
ATOM 842 N N . LYS A 1 101 ? -14.300 5.909 3.318 1.00 95.19 101 LYS A N 1
ATOM 843 C CA . LYS A 1 101 ? -15.656 5.377 3.457 1.00 95.19 101 LYS A CA 1
ATOM 844 C C . LYS A 1 101 ? -16.095 5.188 4.909 1.00 95.19 101 LYS A C 1
ATOM 846 O O . LYS A 1 101 ? -17.258 5.431 5.221 1.00 95.19 101 LYS A O 1
ATOM 851 N N . TYR A 1 102 ? -15.206 4.709 5.776 1.00 93.50 102 TYR A N 1
ATOM 852 C CA . TYR A 1 102 ? -15.563 4.262 7.129 1.00 93.50 102 TYR A CA 1
ATOM 853 C C . TYR A 1 102 ? -14.869 5.040 8.254 1.00 93.50 102 TYR A C 1
ATOM 855 O O . TYR A 1 102 ? -15.217 4.858 9.420 1.00 93.50 102 TYR A O 1
ATOM 863 N N . GLY A 1 103 ? -13.921 5.915 7.927 1.00 93.31 103 GLY A N 1
ATOM 864 C CA . GLY A 1 103 ? -13.093 6.631 8.890 1.00 93.31 103 GLY A CA 1
ATOM 865 C C . GLY A 1 103 ? -12.012 5.754 9.523 1.00 93.31 103 GLY A C 1
ATOM 866 O O . GLY A 1 103 ? -11.637 4.699 9.010 1.00 93.31 103 GLY A O 1
ATOM 867 N N . ASP A 1 104 ? -11.484 6.215 10.656 1.00 93.44 104 ASP A N 1
ATOM 868 C CA . ASP A 1 104 ? -10.501 5.466 11.439 1.00 93.44 104 ASP A CA 1
ATOM 869 C C . ASP A 1 104 ? -11.160 4.195 12.021 1.00 93.44 104 ASP A C 1
ATOM 871 O O . ASP A 1 104 ? -12.119 4.306 12.794 1.00 93.44 104 ASP A O 1
ATOM 875 N N . PRO A 1 105 ? -10.646 2.986 11.714 1.00 89.75 105 PRO A N 1
ATOM 876 C CA . PRO A 1 105 ? -11.242 1.724 12.158 1.00 89.75 105 PRO A CA 1
ATOM 877 C C . PRO A 1 105 ? -11.238 1.542 13.684 1.00 89.75 105 PRO A C 1
ATOM 879 O O . PRO A 1 105 ? -11.913 0.650 14.205 1.00 89.75 105 PRO A O 1
ATOM 882 N N . ARG A 1 106 ? -10.466 2.354 14.414 1.00 88.12 106 ARG A N 1
ATOM 883 C CA . ARG A 1 106 ? -10.341 2.332 15.874 1.00 88.12 106 ARG A CA 1
ATOM 884 C C . ARG A 1 106 ? -10.884 3.576 16.553 1.00 88.12 106 ARG A C 1
ATOM 886 O O . ARG A 1 106 ? -10.975 3.559 17.784 1.00 88.12 106 ARG A O 1
ATOM 893 N N . ALA A 1 107 ? -11.272 4.615 15.812 1.00 83.38 107 ALA A N 1
ATOM 894 C CA . ALA A 1 107 ? -12.032 5.706 16.399 1.00 83.38 107 ALA A CA 1
ATOM 895 C C . ALA A 1 107 ? -13.318 5.109 16.974 1.00 83.38 107 ALA A C 1
ATOM 897 O O . ALA A 1 107 ? -14.179 4.601 16.257 1.00 83.38 107 ALA A O 1
ATOM 898 N N . THR A 1 108 ? -13.399 5.088 18.305 1.00 58.28 108 THR A N 1
ATOM 899 C CA . THR A 1 108 ? -14.532 4.568 19.062 1.00 58.28 108 THR A CA 1
ATOM 900 C C . THR A 1 108 ? -15.794 5.148 18.447 1.00 58.28 108 THR A C 1
ATOM 902 O O . THR A 1 108 ? -15.942 6.367 18.473 1.00 58.28 108 THR A O 1
ATOM 905 N N . LYS A 1 109 ? -16.656 4.298 17.868 1.00 53.72 109 LYS A N 1
ATOM 906 C CA . LYS A 1 109 ? -17.931 4.670 17.235 1.00 53.72 109 LYS A CA 1
ATOM 907 C C . LYS A 1 109 ? -18.705 5.649 18.128 1.00 53.72 109 LYS A C 1
ATOM 909 O O . LYS A 1 109 ? -19.487 5.239 18.980 1.00 53.72 109 LYS A O 1
ATOM 914 N N . LYS A 1 110 ? -18.480 6.948 17.959 1.00 49.75 110 LYS A N 1
ATOM 915 C CA . LYS A 1 110 ? -19.268 8.021 18.555 1.00 49.75 110 LYS A CA 1
ATOM 916 C C . LYS A 1 110 ? -20.024 8.652 17.401 1.00 49.75 110 LYS A C 1
ATOM 918 O O . LYS A 1 110 ? -19.556 9.627 16.834 1.00 49.75 110 LYS A O 1
ATOM 923 N N . SER A 1 111 ? -21.188 8.069 17.102 1.00 48.09 111 SER A N 1
ATOM 924 C CA . SER A 1 111 ? -22.133 8.504 16.062 1.00 48.09 111 SER A CA 1
ATOM 925 C C . SER A 1 111 ? -21.583 8.299 14.640 1.00 48.09 111 SER A C 1
ATOM 927 O O . SER A 1 111 ? -20.566 8.855 14.272 1.00 48.09 111 SER A O 1
ATOM 929 N N . SER A 1 112 ? -22.144 7.459 13.784 1.00 45.44 112 SER A N 1
ATOM 930 C CA . SER A 1 112 ? -23.555 7.343 13.458 1.00 45.44 112 SER A CA 1
ATOM 931 C C . SER A 1 112 ? -23.857 5.910 13.028 1.00 45.44 112 SER A C 1
ATOM 933 O O . SER A 1 112 ? -22.978 5.197 12.552 1.00 45.44 112 SER A O 1
ATOM 935 N N . GLU A 1 113 ? -25.104 5.508 13.226 1.00 46.72 113 GLU A N 1
ATOM 936 C CA . GLU A 1 113 ? -25.626 4.168 12.983 1.00 46.72 113 GLU A CA 1
ATOM 937 C C . GLU A 1 113 ? -25.042 3.111 13.925 1.00 46.72 113 GLU A C 1
ATOM 939 O O . GLU A 1 113 ? -24.123 2.337 13.645 1.00 46.72 113 GLU A O 1
ATOM 944 N N . THR A 1 114 ? -25.746 2.973 15.044 1.00 41.88 114 THR A N 1
ATOM 945 C CA . THR A 1 114 ? -26.321 1.680 15.401 1.00 41.88 114 THR A CA 1
ATOM 946 C C . THR A 1 114 ? -26.874 1.017 14.128 1.00 41.88 114 THR A C 1
ATOM 948 O O . THR A 1 114 ? -28.081 0.982 13.897 1.00 41.88 114 THR A O 1
ATOM 951 N N . ILE A 1 115 ? -25.999 0.428 13.306 1.00 49.72 115 ILE A N 1
ATOM 952 C CA . ILE A 1 115 ? -26.323 -0.795 12.595 1.00 49.72 115 ILE A CA 1
ATOM 953 C C . ILE A 1 115 ? -26.503 -1.787 13.734 1.00 49.72 115 ILE A C 1
ATOM 955 O O . ILE A 1 115 ? -25.622 -2.556 14.115 1.00 49.72 115 ILE A O 1
ATOM 959 N N . THR A 1 116 ? -27.690 -1.708 14.329 1.00 41.47 116 THR A N 1
ATOM 960 C CA . THR A 1 116 ? -28.438 -2.867 14.733 1.00 41.47 116 THR A CA 1
ATOM 961 C C . THR A 1 116 ? -28.485 -3.682 13.451 1.00 41.47 116 THR A C 1
ATOM 963 O O . THR A 1 116 ? -29.480 -3.702 12.732 1.00 41.47 116 THR A O 1
ATOM 966 N N . THR A 1 117 ? -27.417 -4.435 13.192 1.00 46.12 117 THR A N 1
ATOM 967 C CA . THR A 1 117 ? -27.578 -5.796 12.744 1.00 46.12 117 THR A CA 1
ATOM 968 C C . THR A 1 117 ? -28.325 -6.426 13.915 1.00 46.12 117 THR A C 1
ATOM 970 O O . THR A 1 117 ? -27.788 -7.153 14.742 1.00 46.12 117 THR A O 1
ATOM 973 N N . THR A 1 118 ? -29.623 -6.115 13.990 1.00 46.44 118 THR A N 1
ATOM 974 C CA . THR A 1 118 ? -30.626 -7.142 13.930 1.00 46.44 118 THR A CA 1
ATOM 975 C C . THR A 1 118 ? -30.067 -8.106 12.898 1.00 46.44 118 THR A C 1
ATOM 977 O O . THR A 1 118 ? -30.297 -8.020 11.696 1.00 46.44 118 THR A O 1
ATOM 980 N N . ILE A 1 119 ? -29.258 -9.044 13.392 1.00 50.97 119 ILE A N 1
ATOM 981 C CA . ILE A 1 119 ? -29.460 -10.421 13.036 1.00 50.97 119 ILE A CA 1
ATOM 982 C C . ILE A 1 119 ? -30.974 -10.521 13.190 1.00 50.97 119 ILE A C 1
ATOM 984 O O . ILE A 1 119 ? -31.496 -10.637 14.298 1.00 50.97 119 ILE A O 1
ATOM 988 N N . LYS A 1 120 ? -31.707 -10.291 12.090 1.00 43.06 120 LYS A N 1
ATOM 989 C CA . LYS A 1 120 ? -32.988 -10.923 11.890 1.00 43.06 120 LYS A CA 1
ATOM 990 C C . LYS A 1 120 ? -32.575 -12.372 11.990 1.00 43.06 120 LYS A C 1
ATOM 992 O O . LYS A 1 120 ? -32.186 -12.987 11.004 1.00 43.06 120 LYS A O 1
ATOM 997 N N . ILE A 1 121 ? -32.537 -12.863 13.226 1.00 50.25 121 ILE A N 1
ATOM 998 C CA . ILE A 1 121 ? -32.721 -14.253 13.531 1.00 50.25 121 ILE A CA 1
ATOM 999 C C . ILE A 1 121 ? -34.073 -14.448 12.875 1.00 50.25 121 ILE A C 1
ATOM 1001 O O . ILE A 1 121 ? -35.097 -14.027 13.411 1.00 50.25 121 ILE A O 1
ATOM 1005 N N . GLN A 1 122 ? -34.060 -14.870 11.611 1.00 50.53 122 GLN A N 1
ATOM 1006 C CA . GLN A 1 122 ? -35.241 -15.416 10.994 1.00 50.53 122 GLN A CA 1
ATOM 1007 C C . GLN A 1 122 ? -35.518 -16.590 11.906 1.00 50.53 122 GLN A C 1
ATOM 1009 O O . GLN A 1 122 ? -34.778 -17.570 11.868 1.00 50.53 122 GLN A O 1
ATOM 1014 N N . ILE A 1 123 ? -36.430 -16.384 12.859 1.00 58.22 123 ILE A N 1
ATOM 1015 C CA . ILE A 1 123 ? -36.817 -17.404 13.816 1.00 58.22 123 ILE A CA 1
ATOM 1016 C C . ILE A 1 123 ? -37.276 -18.543 12.918 1.00 58.22 123 ILE A C 1
ATOM 1018 O O . ILE A 1 123 ? -38.254 -18.362 12.187 1.00 58.22 123 ILE A O 1
ATOM 1022 N N . PRO A 1 124 ? -36.512 -19.642 12.843 1.00 63.03 124 PRO A N 1
ATOM 1023 C CA . PRO A 1 124 ? -36.867 -20.698 11.929 1.00 63.03 124 PRO A CA 1
ATOM 1024 C C . PRO A 1 124 ? -38.217 -21.231 12.395 1.00 63.03 124 PRO A C 1
ATOM 1026 O O . PRO A 1 124 ? -38.422 -21.454 13.588 1.00 63.03 124 PRO A O 1
ATOM 1029 N N . GLU A 1 125 ? -39.132 -21.456 11.457 1.00 77.06 125 GLU A N 1
ATOM 1030 C CA . GLU A 1 125 ? -40.454 -22.028 11.745 1.00 77.06 125 GLU A CA 1
ATOM 1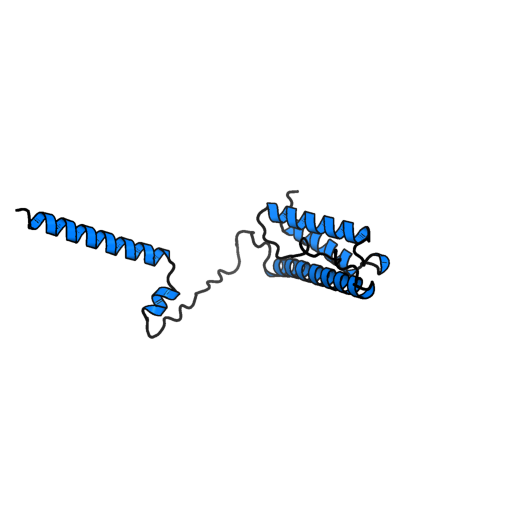031 C C . GLU A 1 125 ? -40.335 -23.377 12.487 1.00 77.06 125 GLU A C 1
ATOM 1033 O O . GLU A 1 125 ? -41.246 -23.808 13.189 1.00 77.06 125 GLU A O 1
ATOM 1038 N N . LYS A 1 126 ? -39.163 -24.027 12.385 1.00 74.31 126 LYS A N 1
ATOM 1039 C CA . LYS A 1 126 ? -38.777 -25.214 13.149 1.00 74.31 126 LYS A CA 1
ATOM 1040 C C . LYS A 1 126 ? -37.390 -25.034 13.763 1.00 74.31 126 LYS A C 1
ATOM 1042 O O . LYS A 1 126 ? -36.379 -25.042 13.060 1.00 74.31 126 LYS A O 1
ATOM 1047 N N . VAL A 1 127 ? -37.334 -24.938 15.089 1.00 78.88 127 VAL A N 1
ATOM 1048 C CA . VAL A 1 127 ? -36.076 -24.997 15.842 1.00 78.88 127 VAL A CA 1
ATOM 1049 C C . VAL A 1 127 ? -35.611 -26.454 15.873 1.00 78.88 127 VAL A C 1
ATOM 1051 O O . VAL A 1 127 ? -36.186 -27.284 16.573 1.00 78.88 127 VAL A O 1
ATOM 1054 N N . THR A 1 128 ? -34.589 -26.789 15.085 1.00 88.25 128 THR A N 1
ATOM 1055 C CA . THR A 1 128 ? -33.952 -28.114 15.135 1.00 88.25 128 THR A CA 1
ATOM 1056 C C . THR A 1 128 ? -32.753 -28.094 16.081 1.00 88.25 128 THR A C 1
ATOM 1058 O O . THR A 1 128 ? -32.092 -27.067 16.237 1.00 88.25 128 THR A O 1
ATOM 1061 N N . LEU A 1 129 ? -32.431 -29.239 16.692 1.00 82.81 129 LEU A N 1
ATOM 1062 C CA .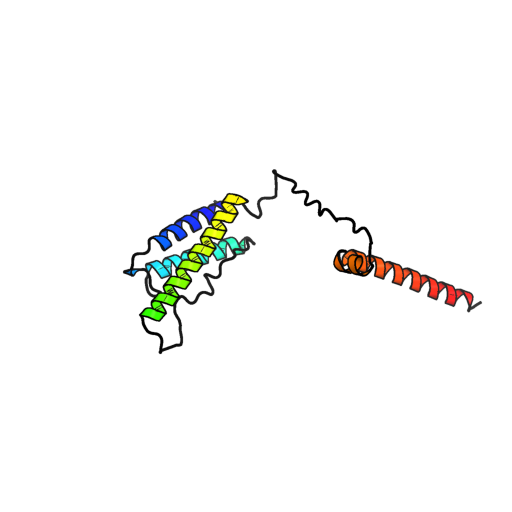 LEU A 1 129 ? -31.269 -29.359 17.584 1.00 82.81 129 LEU A CA 1
ATOM 1063 C C . LEU A 1 129 ? -29.962 -28.969 16.872 1.00 82.81 129 LEU A C 1
ATOM 1065 O O . LEU A 1 129 ? -29.084 -28.351 17.463 1.00 82.81 129 LEU A O 1
ATOM 1069 N N . ARG A 1 130 ? -29.872 -29.283 15.573 1.00 85.00 130 ARG A N 1
ATOM 1070 C CA . ARG A 1 130 ? -28.738 -28.926 14.716 1.00 85.00 130 ARG A CA 1
ATOM 1071 C C . ARG A 1 130 ? -28.579 -27.411 14.584 1.00 85.00 130 ARG A C 1
ATOM 1073 O O . ARG A 1 130 ? -27.490 -26.898 14.799 1.00 85.00 130 ARG A O 1
ATOM 1080 N N . TRP A 1 131 ? -29.678 -26.694 14.339 1.00 86.69 131 TRP A N 1
ATOM 1081 C CA . TRP A 1 131 ? -29.667 -25.230 14.283 1.00 86.69 131 TRP A CA 1
ATOM 1082 C C . TRP A 1 131 ? -29.159 -24.609 15.589 1.00 86.69 131 TRP A C 1
ATOM 1084 O O . TRP A 1 131 ? -28.386 -23.652 15.559 1.00 86.69 131 TRP A O 1
ATOM 1094 N N . LEU A 1 132 ? -29.568 -25.179 16.725 1.00 85.50 132 LEU A N 1
ATOM 1095 C CA . LEU A 1 132 ? -29.171 -24.711 18.049 1.00 85.50 132 LEU A CA 1
ATOM 1096 C C . LEU A 1 132 ? -27.656 -24.852 18.279 1.00 85.50 132 LEU A C 1
ATOM 1098 O O . LEU A 1 132 ? -27.033 -23.963 18.854 1.00 85.50 132 LEU A O 1
ATOM 1102 N N . ILE A 1 133 ? -27.065 -25.953 17.809 1.00 85.25 133 ILE A N 1
ATOM 1103 C CA . ILE A 1 133 ? -25.618 -26.205 17.885 1.00 85.25 133 ILE A CA 1
ATOM 1104 C C . ILE A 1 133 ? -24.852 -25.209 17.013 1.00 85.25 133 ILE A C 1
ATOM 1106 O O . ILE A 1 133 ? -23.886 -24.616 17.486 1.00 85.25 133 ILE A O 1
ATOM 1110 N N . ASP A 1 134 ? -25.320 -24.984 15.786 1.00 86.88 134 ASP A N 1
ATOM 1111 C CA . ASP A 1 134 ? -24.607 -24.175 14.794 1.00 86.88 134 ASP A CA 1
ATOM 1112 C C . ASP A 1 134 ? -24.672 -22.660 15.080 1.00 86.88 134 ASP A C 1
ATOM 1114 O O . ASP A 1 134 ? -23.801 -21.913 14.638 1.00 86.88 134 ASP A O 1
ATOM 1118 N N . ASN A 1 135 ? -25.691 -22.186 15.813 1.00 85.69 135 ASN A N 1
ATOM 1119 C CA . ASN A 1 135 ? -25.955 -20.749 15.991 1.00 85.69 135 ASN A CA 1
ATOM 1120 C C . ASN A 1 135 ? -25.788 -20.230 17.429 1.00 85.69 135 ASN A C 1
ATOM 1122 O O . ASN A 1 135 ? -25.796 -19.014 17.633 1.00 85.69 135 ASN A O 1
ATOM 1126 N N . LEU A 1 136 ? -25.637 -21.097 18.438 1.00 86.19 136 LEU A N 1
ATOM 1127 C CA . LEU A 1 136 ? -25.382 -20.645 19.809 1.00 86.19 136 LEU A CA 1
ATOM 1128 C C . LEU A 1 136 ? -23.880 -20.491 20.090 1.00 86.19 136 LEU A C 1
ATOM 1130 O O . LEU A 1 136 ? -23.087 -21.369 19.752 1.00 86.19 136 LEU A O 1
ATOM 1134 N N . PRO A 1 137 ? -23.465 -19.422 20.794 1.00 88.00 137 PRO A N 1
ATOM 1135 C CA . PRO A 1 137 ? -22.075 -19.257 21.195 1.00 88.00 137 PRO A CA 1
ATOM 1136 C C . PRO A 1 137 ? -21.649 -20.361 22.175 1.00 88.00 137 PRO A C 1
ATOM 1138 O O . PRO A 1 137 ? -22.402 -20.733 23.076 1.00 88.00 137 PRO A O 1
ATOM 1141 N N . ILE A 1 138 ? -20.393 -20.817 22.068 1.00 88.50 138 ILE A N 1
ATOM 1142 C CA . ILE A 1 138 ? -19.822 -21.929 22.861 1.00 88.50 138 ILE A CA 1
ATOM 1143 C C . ILE A 1 138 ? -20.007 -21.770 24.383 1.00 88.50 138 ILE A C 1
ATOM 1145 O O . ILE A 1 138 ? -20.115 -22.748 25.118 1.00 88.50 138 ILE A O 1
ATOM 1149 N N . LYS A 1 139 ? -20.107 -20.524 24.867 1.00 89.19 139 LYS A N 1
ATOM 1150 C CA . LYS A 1 139 ? -20.346 -20.203 26.281 1.00 89.19 139 LYS A CA 1
ATOM 1151 C C . LYS A 1 139 ? -21.677 -20.759 26.801 1.00 89.19 139 LYS A C 1
ATOM 1153 O O . LYS A 1 139 ? -21.731 -21.192 27.947 1.00 89.19 139 LYS A O 1
ATOM 1158 N N . VAL A 1 140 ? -22.727 -20.768 25.975 1.00 91.00 140 VAL A N 1
ATOM 1159 C CA . VAL A 1 140 ? -24.053 -21.291 26.357 1.00 91.00 140 VAL A CA 1
ATOM 1160 C C . VAL A 1 140 ? -23.988 -22.806 26.547 1.00 91.00 140 VAL A C 1
ATOM 1162 O O . VAL A 1 140 ? -24.510 -23.326 27.531 1.00 91.00 140 VAL A O 1
ATOM 1165 N N . TRP A 1 141 ? -23.265 -23.502 25.666 1.00 91.62 141 TRP A N 1
ATOM 1166 C CA . TRP A 1 141 ? -23.035 -24.943 25.770 1.00 91.62 141 TRP A CA 1
ATOM 1167 C C . TRP A 1 141 ? -22.231 -25.323 27.014 1.00 91.62 141 TRP A C 1
ATOM 1169 O O . TRP A 1 141 ? -22.601 -26.263 27.714 1.00 91.62 141 TRP A O 1
ATOM 1179 N N . LEU A 1 142 ? -21.176 -24.568 27.336 1.00 92.88 142 LEU A N 1
ATOM 1180 C CA . LEU A 1 142 ? -20.390 -24.794 28.554 1.00 92.88 142 LEU A CA 1
ATOM 1181 C C . LEU A 1 142 ? -21.221 -24.591 29.826 1.00 92.88 142 LEU A C 1
ATOM 1183 O O . LEU A 1 142 ? -21.108 -25.380 30.761 1.00 92.88 142 LEU A O 1
ATOM 1187 N N . TRP A 1 143 ? -22.084 -23.571 29.853 1.00 93.88 143 TRP A N 1
ATOM 1188 C CA . TRP A 1 143 ? -22.982 -23.335 30.983 1.00 93.88 143 TRP A CA 1
ATOM 1189 C C . TRP A 1 143 ? -23.988 -24.481 31.162 1.00 93.88 143 TRP A C 1
ATOM 1191 O O . TRP A 1 143 ? -24.138 -25.000 32.268 1.00 93.88 143 TRP A O 1
ATOM 1201 N N . PHE A 1 144 ? -24.615 -24.932 30.072 1.00 92.75 144 PHE A N 1
ATOM 1202 C CA . PHE A 1 144 ? -25.568 -26.044 30.106 1.00 92.75 144 PHE A CA 1
ATOM 1203 C C . PHE A 1 144 ? -24.902 -27.366 30.516 1.00 92.75 144 PHE A C 1
ATOM 1205 O O . PHE A 1 144 ? -25.428 -28.097 31.354 1.00 92.75 144 PHE A O 1
ATOM 1212 N N . GLY A 1 145 ? -23.706 -27.647 29.986 1.00 92.62 145 GLY A N 1
ATOM 1213 C CA . GLY A 1 145 ? -22.909 -28.812 30.373 1.00 92.62 145 GLY A CA 1
ATOM 1214 C C . GLY A 1 145 ? -22.523 -28.793 31.854 1.00 92.62 145 GLY A C 1
ATOM 1215 O O . GLY A 1 145 ? -22.646 -29.811 32.534 1.00 92.62 145 GLY A O 1
ATOM 1216 N N . GLY A 1 146 ? -22.136 -27.626 32.379 1.00 92.31 146 GLY A N 1
ATOM 1217 C CA . GLY A 1 146 ? -21.854 -27.451 33.803 1.00 92.31 146 GLY A CA 1
ATOM 1218 C C . GLY A 1 146 ? -23.076 -27.715 34.685 1.00 92.31 146 GLY A C 1
ATOM 1219 O O . GLY A 1 146 ? -22.961 -28.392 35.704 1.00 92.31 146 GLY A O 1
ATOM 1220 N N . LEU A 1 147 ? -24.255 -27.244 34.269 1.00 93.94 147 LEU A N 1
ATOM 1221 C CA . LEU A 1 147 ? -25.506 -27.427 35.008 1.00 93.94 147 LEU A CA 1
ATOM 1222 C C . LEU A 1 147 ? -25.968 -28.895 35.034 1.00 93.94 147 LEU A C 1
ATOM 1224 O O . LEU A 1 147 ? -26.425 -29.390 36.065 1.00 93.94 147 LEU A O 1
ATOM 1228 N N . LEU A 1 148 ? -25.792 -29.624 33.928 1.00 92.19 148 LEU A N 1
ATOM 1229 C CA . LEU A 1 148 ? -26.042 -31.067 33.902 1.00 92.19 148 LEU A CA 1
ATOM 1230 C C . LEU A 1 148 ? -25.088 -31.818 34.835 1.00 92.19 148 LEU A C 1
ATOM 1232 O O . LEU A 1 148 ? -25.533 -32.666 35.610 1.00 92.19 148 LEU A O 1
ATOM 1236 N N . PHE A 1 149 ? -23.799 -31.475 34.816 1.00 91.44 149 PHE A N 1
ATOM 1237 C CA . PHE A 1 149 ? -22.801 -32.127 35.661 1.00 91.44 149 PHE A CA 1
ATOM 1238 C C . PHE A 1 149 ? -23.082 -31.935 37.158 1.00 91.44 149 PHE A C 1
ATOM 1240 O O . PHE A 1 149 ? -23.035 -32.901 37.922 1.00 91.44 149 PHE A O 1
ATOM 1247 N N . THR A 1 150 ? -23.433 -30.718 37.585 1.00 90.88 150 THR A N 1
ATOM 1248 C CA . THR A 1 150 ? -23.755 -30.448 38.996 1.00 90.88 150 THR A CA 1
ATOM 1249 C C . THR A 1 150 ? -25.014 -31.184 39.446 1.00 90.88 150 THR A C 1
ATOM 1251 O O . THR A 1 150 ? -25.019 -31.762 40.533 1.00 90.88 150 THR A O 1
ATOM 1254 N N . SER A 1 151 ? -26.054 -31.239 38.605 1.00 89.12 151 SER A N 1
ATOM 1255 C CA . SER A 1 151 ? -27.278 -31.991 38.915 1.00 89.12 151 SER A CA 1
ATOM 1256 C C . SER A 1 151 ? -27.026 -33.498 39.064 1.00 89.12 151 SER A C 1
ATOM 1258 O O . SER A 1 151 ? -27.527 -34.119 40.003 1.00 89.12 151 SER A O 1
ATOM 1260 N N . ALA A 1 152 ? -26.185 -34.080 38.201 1.00 88.38 152 ALA A N 1
ATOM 1261 C CA . ALA A 1 152 ? -25.810 -35.487 38.281 1.00 88.38 152 ALA A CA 1
ATOM 1262 C C . ALA A 1 152 ? -25.007 -35.783 39.557 1.00 88.38 152 ALA A C 1
ATOM 1264 O O . ALA A 1 152 ? -25.312 -36.743 40.266 1.00 88.38 152 ALA A O 1
ATOM 1265 N N . ALA A 1 153 ? -24.028 -34.936 39.892 1.00 86.69 153 ALA A N 1
ATOM 1266 C CA . ALA A 1 153 ? -23.216 -35.088 41.099 1.00 86.69 153 ALA A CA 1
ATOM 1267 C C . ALA A 1 153 ? -24.068 -35.056 42.384 1.00 86.69 153 ALA A C 1
ATOM 1269 O O . ALA A 1 153 ? -23.881 -35.890 43.272 1.00 86.69 153 ALA A O 1
ATOM 1270 N N . LEU A 1 154 ? -25.051 -34.151 42.454 1.00 87.12 154 LEU A N 1
ATOM 1271 C CA . LEU A 1 154 ? -26.015 -34.083 43.558 1.00 87.12 154 LEU A CA 1
ATOM 1272 C C . LEU A 1 154 ? -26.877 -35.351 43.655 1.00 87.12 154 LEU A C 1
ATOM 1274 O O . LEU A 1 154 ? -27.060 -35.884 44.749 1.00 87.12 154 LEU A O 1
ATOM 1278 N N . GLY A 1 155 ? -27.363 -35.870 42.524 1.00 84.06 155 GLY A N 1
ATOM 1279 C CA . GLY A 1 155 ? -28.173 -37.092 42.489 1.00 84.06 155 GLY A CA 1
ATOM 1280 C C . GLY A 1 155 ? -27.425 -38.337 42.981 1.00 84.06 155 GLY A C 1
ATOM 1281 O O . GLY A 1 155 ? -27.969 -39.117 43.764 1.00 84.06 155 GLY A O 1
ATOM 1282 N N . PHE A 1 156 ? -26.161 -38.512 42.579 1.00 79.75 156 PHE A N 1
ATOM 1283 C CA . PHE A 1 156 ? -25.333 -39.627 43.056 1.00 79.75 156 PHE A CA 1
ATOM 1284 C C . PHE A 1 156 ? -24.987 -39.507 44.546 1.00 79.75 156 PHE A C 1
ATOM 1286 O O . PHE A 1 156 ? -25.066 -40.509 45.258 1.00 79.75 156 PHE A O 1
ATOM 1293 N N . GLY A 1 157 ? -24.677 -38.299 45.033 1.00 76.75 157 GLY A N 1
ATOM 1294 C CA . GLY A 1 157 ? -24.369 -38.064 46.448 1.00 76.75 157 GLY A CA 1
ATOM 1295 C C . GLY A 1 157 ? -25.555 -38.324 47.387 1.00 76.75 157 GLY A C 1
ATOM 1296 O O . GLY A 1 157 ? -25.388 -38.912 48.456 1.00 76.75 157 GLY A O 1
ATOM 1297 N N . LEU A 1 158 ? -26.772 -37.961 46.970 1.00 75.38 158 LEU A N 1
ATOM 1298 C CA . LEU A 1 158 ? -27.999 -38.251 47.723 1.00 75.38 158 LEU A CA 1
ATOM 1299 C C . LEU A 1 158 ? -28.320 -39.752 47.762 1.00 75.38 158 LEU A C 1
ATOM 1301 O O . LEU A 1 158 ? -28.737 -40.266 48.799 1.00 75.38 158 LEU A O 1
ATOM 1305 N N . ARG A 1 159 ? -28.077 -40.485 46.667 1.00 71.50 159 ARG A N 1
ATOM 1306 C CA . ARG A 1 159 ? -28.315 -41.936 46.617 1.00 71.50 159 ARG A CA 1
ATOM 1307 C C . ARG A 1 159 ? -27.332 -42.723 47.489 1.00 71.50 159 ARG A C 1
ATOM 1309 O O . ARG A 1 159 ? -27.749 -43.685 48.127 1.00 71.50 159 ARG A O 1
ATOM 1316 N N . SER A 1 160 ? -26.059 -42.320 47.559 1.00 71.25 160 SER A N 1
ATOM 1317 C CA . SER A 1 160 ? -25.087 -42.960 48.461 1.00 71.25 160 SER A CA 1
ATOM 1318 C C . SER A 1 160 ? -25.408 -42.730 49.939 1.00 71.25 160 SER A C 1
ATOM 1320 O O . SER A 1 160 ? -25.129 -43.598 50.758 1.00 71.25 160 SER A O 1
ATOM 1322 N N . LEU A 1 161 ? -26.028 -41.595 50.276 1.00 74.06 161 LEU A N 1
ATOM 1323 C CA . LEU A 1 161 ? -26.452 -41.278 51.643 1.00 74.06 161 LEU A CA 1
ATOM 1324 C C . LEU A 1 161 ? -27.672 -42.094 52.101 1.00 74.06 161 LEU A C 1
ATOM 1326 O O . LEU A 1 161 ? -27.768 -42.417 53.278 1.00 74.06 161 LEU A O 1
ATOM 1330 N N . LEU A 1 162 ? -28.574 -42.462 51.185 1.00 71.69 162 LEU A N 1
ATOM 1331 C CA . LEU A 1 162 ? -29.795 -43.220 51.501 1.00 71.69 162 LEU A CA 1
ATOM 1332 C C . LEU A 1 162 ? -29.615 -44.748 51.530 1.00 71.6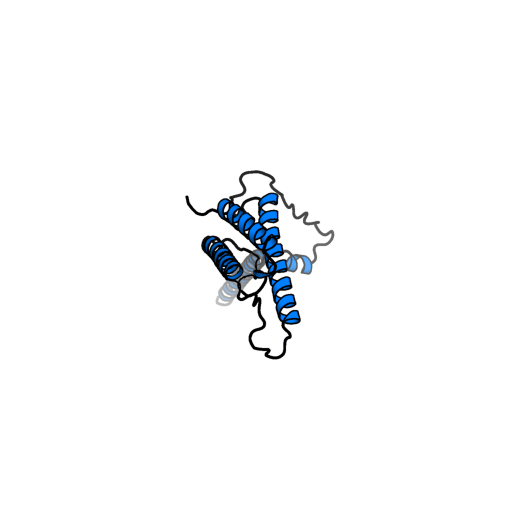9 162 LEU A C 1
ATOM 1334 O O . LEU A 1 162 ? -30.471 -45.435 52.067 1.00 71.69 162 LEU A O 1
ATOM 1338 N N . ILE A 1 163 ? -28.540 -45.291 50.948 1.00 71.81 163 ILE A N 1
ATOM 1339 C CA . ILE A 1 163 ? -28.242 -46.742 50.948 1.00 71.81 163 ILE A CA 1
ATOM 1340 C C . ILE A 1 163 ? -27.315 -47.130 52.123 1.00 71.81 163 ILE A C 1
ATOM 1342 O O . ILE A 1 163 ? -27.120 -48.308 52.403 1.00 71.81 163 ILE A O 1
ATOM 1346 N N . GLY A 1 164 ? -26.733 -46.140 52.809 1.00 64.69 164 GLY A N 1
ATOM 1347 C CA . GLY A 1 164 ? -25.828 -46.330 53.949 1.00 64.69 164 GLY A CA 1
ATOM 1348 C C . GLY A 1 164 ? -26.482 -46.250 55.336 1.00 64.69 164 GLY A C 1
ATOM 1349 O O .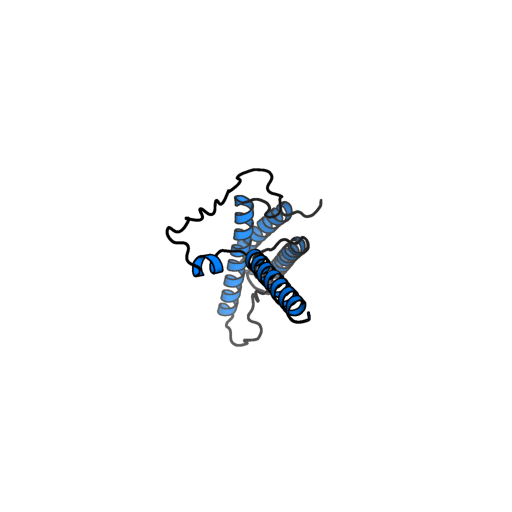 GLY A 1 164 ? -25.746 -46.230 56.322 1.00 64.69 164 GLY A O 1
ATOM 1350 N N . GLN A 1 165 ? -27.815 -46.171 55.417 1.00 53.50 165 GLN A N 1
ATOM 1351 C CA . GLN A 1 165 ? -28.607 -46.347 56.645 1.00 53.50 165 GLN A CA 1
ATOM 1352 C C . GLN A 1 165 ? -29.413 -47.640 56.552 1.00 53.50 165 GLN A C 1
ATOM 1354 O O . GLN A 1 165 ? -29.563 -48.294 57.606 1.00 53.50 165 GLN A O 1
#

pLDDT: mean 85.75, std 15.19, range [41.47, 98.31]